Protein AF-V7F7K7-F1 (afdb_monomer_lite)

pLDDT: mean 92.65, std 8.12, range [53.41, 97.75]

Secondary structure (DSSP, 8-state):
-HHHHHHHHHHHHHHS-HHHHHHHHHH-EEGGGTTEEHHHHHHTT-HHHHHHHHHHHHHHHH-

Radius of gyration: 10.73 Å; chains: 1; bounding box: 25×25×21 Å

Sequence (63 aa):
MREMVKVISAATELTGDVNKAIFWYRNEPIADYGHRTAAELVADGQVEAVLAFIRDLENGARG

Structure (mmCIF, N/CA/C/O backbone):
data_AF-V7F7K7-F1
#
_entry.id   AF-V7F7K7-F1
#
loop_
_atom_site.group_PDB
_atom_site.id
_atom_site.type_symbol
_atom_site.label_atom_id
_atom_site.label_alt_id
_atom_site.label_comp_id
_atom_site.label_asym_id
_atom_site.label_entity_id
_atom_site.label_seq_id
_atom_site.pdbx_PDB_ins_code
_atom_site.Cartn_x
_atom_site.Cartn_y
_atom_site.Cartn_z
_atom_site.occupancy
_atom_site.B_iso_or_equiv
_atom_site.auth_seq_id
_atom_site.auth_comp_id
_atom_site.auth_asym_id
_atom_site.auth_atom_id
_atom_site.pdbx_PDB_model_num
ATOM 1 N N . MET A 1 1 ? -3.867 7.473 11.422 1.00 68.50 1 MET A N 1
ATOM 2 C CA . MET A 1 1 ? -2.613 8.002 10.828 1.00 68.50 1 MET A CA 1
ATOM 3 C C . MET A 1 1 ? -1.467 6.993 10.801 1.00 68.50 1 MET 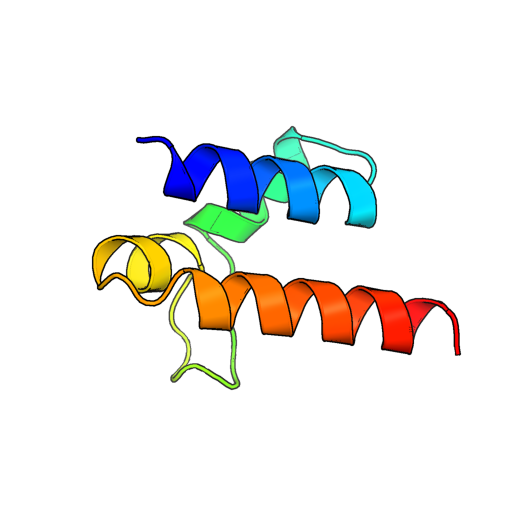A C 1
ATOM 5 O O . MET A 1 1 ? -0.793 6.937 9.784 1.00 68.50 1 MET A O 1
ATOM 9 N N . ARG A 1 2 ? -1.242 6.185 11.850 1.00 90.50 2 ARG A N 1
ATOM 10 C CA . ARG A 1 2 ? -0.112 5.234 11.898 1.00 90.50 2 ARG A CA 1
ATOM 11 C C . ARG A 1 2 ? -0.097 4.208 10.751 1.00 90.50 2 ARG A C 1
ATOM 13 O O . ARG A 1 2 ? 0.970 3.909 10.236 1.00 90.50 2 ARG A O 1
ATOM 20 N N . GLU A 1 3 ? -1.263 3.725 10.330 1.00 95.19 3 GLU A N 1
ATOM 21 C CA . GLU A 1 3 ? -1.373 2.666 9.312 1.00 95.19 3 GLU A CA 1
ATOM 22 C C . GLU A 1 3 ? -0.914 3.105 7.916 1.00 95.19 3 GLU A C 1
ATOM 24 O O . GLU A 1 3 ? -0.129 2.408 7.285 1.00 95.19 3 GLU A O 1
ATOM 29 N N . MET A 1 4 ? -1.295 4.307 7.478 1.00 95.06 4 MET A N 1
ATOM 30 C CA . MET A 1 4 ? -0.804 4.881 6.219 1.00 95.06 4 MET A CA 1
ATOM 31 C C . MET A 1 4 ? 0.725 4.981 6.208 1.00 95.06 4 MET A C 1
ATOM 33 O O . MET A 1 4 ? 1.358 4.591 5.235 1.00 95.06 4 MET A O 1
ATOM 37 N N . VAL A 1 5 ? 1.323 5.483 7.296 1.00 96.00 5 VAL A N 1
ATOM 38 C CA . VAL A 1 5 ? 2.784 5.637 7.386 1.00 96.00 5 VAL A CA 1
ATOM 39 C C . VAL A 1 5 ? 3.475 4.282 7.258 1.00 96.00 5 VAL A C 1
ATOM 41 O O . VAL A 1 5 ? 4.429 4.175 6.499 1.00 96.00 5 VAL A O 1
ATOM 44 N N . LYS A 1 6 ? 2.962 3.238 7.922 1.00 96.06 6 LYS A N 1
ATOM 45 C CA . LYS A 1 6 ? 3.506 1.877 7.794 1.00 96.06 6 LYS A CA 1
ATOM 46 C C . LYS A 1 6 ? 3.489 1.382 6.344 1.00 96.06 6 LYS A C 1
ATOM 48 O O . LYS A 1 6 ? 4.494 0.855 5.881 1.00 96.06 6 LYS A O 1
ATOM 53 N N . VAL A 1 7 ? 2.375 1.566 5.632 1.00 96.81 7 VAL A N 1
ATOM 54 C CA . VAL A 1 7 ? 2.238 1.124 4.233 1.00 96.81 7 VAL A CA 1
ATOM 55 C C . VAL A 1 7 ? 3.185 1.890 3.312 1.00 96.81 7 VAL A C 1
ATOM 57 O O . VAL A 1 7 ? 3.862 1.278 2.492 1.00 96.81 7 VAL A O 1
ATOM 60 N N . ILE A 1 8 ? 3.284 3.213 3.473 1.00 96.81 8 ILE A N 1
ATOM 61 C CA . ILE A 1 8 ? 4.212 4.032 2.682 1.00 96.81 8 ILE A CA 1
ATOM 62 C C . ILE A 1 8 ? 5.663 3.641 2.959 1.00 96.81 8 ILE A C 1
ATOM 64 O O . ILE A 1 8 ? 6.441 3.542 2.014 1.00 96.81 8 ILE A O 1
ATOM 68 N N . SER A 1 9 ?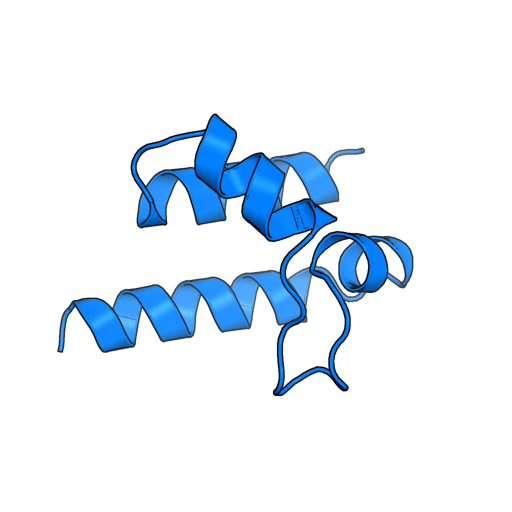 6.035 3.387 4.217 1.00 96.69 9 SER A N 1
ATOM 69 C CA . SER A 1 9 ? 7.380 2.917 4.563 1.00 96.69 9 SER A CA 1
ATOM 70 C C . SER A 1 9 ? 7.703 1.585 3.885 1.00 96.69 9 SER A C 1
ATOM 72 O O . SER A 1 9 ? 8.713 1.509 3.195 1.00 96.69 9 SER A O 1
ATOM 74 N N . ALA A 1 10 ? 6.817 0.589 3.976 1.00 96.12 10 ALA A N 1
ATOM 75 C CA . ALA A 1 10 ? 7.018 -0.711 3.331 1.00 96.12 10 ALA A CA 1
ATOM 76 C C . ALA A 1 10 ? 7.117 -0.594 1.795 1.00 96.12 10 ALA A C 1
ATOM 78 O O . ALA A 1 10 ? 8.001 -1.169 1.167 1.00 96.12 10 ALA A O 1
ATOM 79 N N . ALA A 1 11 ? 6.255 0.212 1.170 1.00 95.94 11 ALA A N 1
ATOM 80 C CA . ALA A 1 11 ? 6.323 0.453 -0.271 1.00 95.94 11 ALA A CA 1
ATOM 81 C C . ALA A 1 11 ? 7.583 1.241 -0.682 1.00 95.94 11 ALA A C 1
ATOM 83 O O . ALA A 1 11 ? 8.109 1.053 -1.780 1.00 95.94 11 ALA A O 1
ATOM 84 N N . THR A 1 12 ? 8.098 2.114 0.188 1.00 96.81 12 THR A N 1
ATOM 85 C CA . THR A 1 12 ? 9.356 2.841 -0.047 1.00 96.81 12 THR A CA 1
ATOM 86 C C . THR A 1 12 ? 10.553 1.898 0.020 1.00 96.81 12 THR A C 1
ATOM 88 O O . THR A 1 12 ? 11.454 2.024 -0.802 1.00 96.81 12 THR A O 1
ATOM 91 N N . GLU A 1 13 ? 10.555 0.927 0.937 1.00 94.38 13 GLU A N 1
ATOM 92 C CA . GLU A 1 13 ? 11.592 -0.113 1.007 1.00 94.38 13 GLU A CA 1
ATOM 93 C C . GLU A 1 13 ? 11.646 -0.950 -0.279 1.00 94.38 13 GLU A C 1
ATOM 95 O O . GLU A 1 13 ? 12.734 -1.261 -0.760 1.00 94.38 13 GLU A O 1
ATOM 100 N N . LEU A 1 14 ? 10.488 -1.236 -0.885 1.00 91.31 14 LEU A N 1
ATOM 101 C CA . LEU A 1 14 ? 10.402 -1.965 -2.153 1.00 91.31 14 LEU A CA 1
ATOM 102 C C . LEU A 1 14 ? 10.822 -1.118 -3.368 1.00 91.31 14 LEU A C 1
ATOM 104 O O . LEU A 1 14 ? 11.521 -1.598 -4.257 1.00 91.31 14 LEU A O 1
ATOM 108 N N . THR A 1 15 ? 10.368 0.134 -3.441 1.00 90.88 15 THR A N 1
ATOM 109 C CA . THR A 1 15 ? 10.544 0.990 -4.633 1.00 90.88 15 THR A CA 1
ATOM 110 C C . THR A 1 15 ? 11.819 1.835 -4.611 1.00 90.88 15 THR A C 1
ATOM 112 O O . THR A 1 15 ? 12.222 2.354 -5.653 1.00 90.88 15 THR A O 1
ATOM 115 N N . GLY A 1 16 ? 12.430 2.021 -3.437 1.00 94.50 16 GLY A N 1
ATOM 116 C CA . GLY A 1 16 ? 13.557 2.926 -3.207 1.00 94.50 16 GLY A CA 1
ATOM 117 C C . GLY A 1 16 ? 13.214 4.418 -3.323 1.00 94.50 16 GLY A C 1
ATOM 118 O O . GLY A 1 16 ? 14.114 5.251 -3.248 1.00 94.50 16 GLY A O 1
ATOM 119 N N . ASP A 1 17 ? 11.939 4.776 -3.520 1.00 96.50 17 ASP A N 1
ATOM 120 C CA . ASP A 1 17 ? 11.503 6.150 -3.781 1.00 96.50 17 ASP A CA 1
ATOM 121 C C . ASP A 1 17 ? 10.154 6.439 -3.109 1.00 96.50 17 ASP A C 1
ATOM 123 O O . ASP A 1 17 ? 9.103 5.914 -3.486 1.00 96.50 17 ASP A O 1
ATOM 127 N N . VAL A 1 18 ? 10.176 7.341 -2.127 1.00 96.12 18 VAL A N 1
ATOM 128 C CA . VAL A 1 18 ? 8.987 7.729 -1.359 1.00 96.12 18 VAL A CA 1
ATOM 129 C C . VAL A 1 18 ? 7.902 8.377 -2.224 1.00 96.12 18 VAL A C 1
ATOM 131 O O . VAL A 1 18 ? 6.715 8.188 -1.959 1.00 96.12 18 VAL A O 1
ATOM 134 N N . ASN A 1 19 ? 8.263 9.111 -3.281 1.00 96.88 19 ASN A N 1
ATOM 135 C CA . ASN A 1 19 ? 7.276 9.731 -4.165 1.00 96.88 19 ASN A CA 1
ATOM 136 C C . ASN A 1 19 ? 6.547 8.669 -4.986 1.00 96.88 19 ASN A C 1
ATOM 138 O O . ASN A 1 19 ? 5.329 8.756 -5.146 1.00 96.88 19 ASN A O 1
ATOM 142 N N . LYS A 1 20 ? 7.267 7.639 -5.451 1.00 96.62 20 LYS A N 1
ATOM 143 C CA . LYS A 1 20 ? 6.650 6.488 -6.125 1.00 96.62 20 LYS A CA 1
ATOM 144 C C . LYS A 1 20 ? 5.746 5.709 -5.177 1.00 96.62 20 LYS A C 1
ATOM 146 O O . LYS A 1 20 ? 4.619 5.402 -5.551 1.00 96.62 20 LYS A O 1
ATOM 151 N N . ALA A 1 21 ? 6.187 5.468 -3.942 1.00 97.25 21 ALA A N 1
ATOM 152 C CA . ALA A 1 21 ? 5.374 4.803 -2.924 1.00 97.25 21 ALA A CA 1
ATOM 153 C C . ALA A 1 21 ? 4.068 5.565 -2.631 1.00 97.25 21 ALA A C 1
ATOM 155 O O . ALA A 1 21 ? 2.994 4.966 -2.577 1.00 97.25 21 ALA A O 1
ATOM 156 N N . ILE A 1 22 ? 4.135 6.895 -2.496 1.00 97.25 22 ILE A N 1
ATOM 157 C CA . ILE A 1 22 ? 2.952 7.746 -2.302 1.00 97.25 22 ILE A CA 1
ATOM 158 C C . ILE A 1 22 ? 2.048 7.734 -3.538 1.00 97.25 22 ILE A C 1
ATOM 160 O O . ILE A 1 22 ? 0.824 7.676 -3.395 1.00 97.25 22 ILE A O 1
ATOM 164 N N . PHE A 1 23 ? 2.625 7.798 -4.742 1.00 97.44 23 PHE A N 1
ATOM 165 C CA . PHE A 1 23 ? 1.855 7.764 -5.981 1.00 97.44 23 PHE A CA 1
ATOM 166 C C . PHE A 1 23 ? 1.087 6.449 -6.114 1.00 97.44 23 PHE A C 1
ATOM 168 O O . PHE A 1 23 ? -0.131 6.488 -6.284 1.00 97.44 23 PHE A O 1
ATOM 175 N N . TRP A 1 24 ? 1.772 5.317 -5.947 1.00 96.81 24 TRP A N 1
ATOM 176 C CA . TRP A 1 24 ? 1.161 3.991 -5.938 1.00 96.81 24 TRP A CA 1
ATOM 177 C C . TRP A 1 24 ? 0.044 3.908 -4.896 1.00 96.81 24 TRP A C 1
ATOM 179 O O . TRP A 1 24 ? -1.096 3.598 -5.233 1.00 96.81 24 TRP A O 1
ATOM 189 N N . TYR A 1 25 ? 0.329 4.304 -3.650 1.00 97.12 25 TYR A N 1
ATOM 190 C CA . TYR A 1 25 ? -0.622 4.195 -2.544 1.00 97.12 25 TYR A CA 1
ATOM 191 C C . TYR A 1 25 ? -1.962 4.887 -2.825 1.00 97.12 25 TYR A C 1
ATOM 193 O O . TYR A 1 25 ? -3.012 4.400 -2.405 1.00 97.12 25 TYR A O 1
ATOM 201 N N . ARG A 1 26 ? -1.929 6.032 -3.520 1.00 97.00 26 ARG A N 1
ATOM 202 C CA . ARG A 1 26 ? -3.117 6.856 -3.782 1.00 97.00 26 ARG A CA 1
ATOM 203 C C . ARG A 1 26 ? -3.776 6.601 -5.131 1.00 97.00 26 ARG A C 1
ATOM 205 O O . ARG A 1 26 ? -4.954 6.915 -5.253 1.00 97.00 26 ARG A O 1
ATOM 212 N N . ASN A 1 27 ? -3.033 6.131 -6.131 1.00 96.69 27 ASN A N 1
ATOM 213 C CA . ASN A 1 27 ? -3.493 6.160 -7.521 1.00 96.69 27 ASN A CA 1
ATOM 214 C C . ASN A 1 27 ? -3.485 4.795 -8.203 1.00 96.69 27 ASN A C 1
ATOM 216 O O . ASN A 1 27 ? -4.191 4.638 -9.195 1.00 96.69 27 ASN A O 1
ATOM 220 N N . GLU A 1 28 ? -2.709 3.824 -7.717 1.00 95.31 28 GLU A N 1
ATOM 221 C CA . GLU A 1 28 ? -2.625 2.52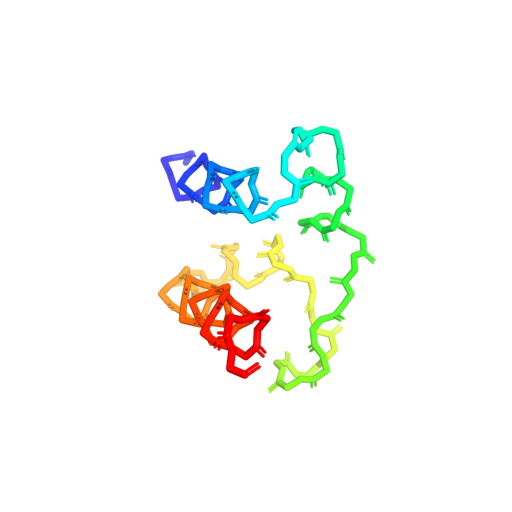5 -8.377 1.00 95.31 28 GLU A CA 1
ATOM 222 C C . GLU A 1 28 ? -3.602 1.518 -7.756 1.00 95.31 28 GLU A C 1
ATOM 224 O O . GLU A 1 28 ? -3.498 1.198 -6.566 1.00 95.31 28 GLU A O 1
ATOM 229 N N . PRO A 1 29 ? -4.577 1.023 -8.541 1.00 94.38 29 PRO A N 1
ATOM 230 C CA . PRO A 1 29 ? -5.506 0.008 -8.080 1.00 94.38 29 PRO A CA 1
ATOM 231 C C . PRO A 1 29 ? -4.817 -1.356 -8.007 1.00 94.38 29 PRO A C 1
ATOM 233 O O . PRO A 1 29 ? -4.104 -1.764 -8.923 1.00 94.38 29 PRO A O 1
ATOM 236 N N . ILE A 1 30 ? -5.088 -2.099 -6.938 1.00 93.88 30 ILE A N 1
ATOM 237 C CA . ILE A 1 30 ? -4.591 -3.459 -6.765 1.00 93.88 30 ILE A CA 1
ATOM 238 C C . ILE A 1 30 ? -5.652 -4.427 -7.298 1.00 93.88 30 ILE A C 1
ATOM 240 O O . ILE A 1 30 ? -6.752 -4.527 -6.746 1.00 93.88 30 ILE A O 1
ATOM 244 N N . ALA A 1 31 ? -5.331 -5.124 -8.392 1.00 89.25 31 ALA A N 1
ATOM 245 C CA . ALA A 1 31 ? -6.273 -5.983 -9.117 1.00 89.25 31 ALA A CA 1
ATOM 246 C C . ALA A 1 31 ? -6.914 -7.051 -8.210 1.00 89.25 31 ALA A C 1
ATOM 248 O O . ALA A 1 31 ? -8.139 -7.200 -8.208 1.00 89.25 31 ALA A O 1
ATOM 249 N N . ASP A 1 32 ? -6.104 -7.696 -7.368 1.00 87.62 32 ASP A N 1
ATOM 250 C CA . ASP A 1 32 ? -6.530 -8.769 -6.459 1.00 87.62 32 ASP A CA 1
ATOM 251 C C . ASP A 1 32 ? -7.447 -8.288 -5.322 1.00 87.62 32 ASP A C 1
ATOM 253 O O . ASP A 1 32 ? -8.136 -9.087 -4.690 1.00 87.62 32 ASP A O 1
ATOM 257 N N . TYR A 1 33 ? -7.523 -6.973 -5.095 1.00 90.38 33 TYR A N 1
ATOM 258 C CA . TYR A 1 33 ? -8.367 -6.356 -4.069 1.00 90.38 33 TYR A CA 1
ATOM 259 C C . TYR A 1 33 ? -9.556 -5.604 -4.665 1.00 90.38 33 TYR A C 1
ATOM 261 O O . TYR A 1 33 ? -9.965 -4.554 -4.168 1.00 90.38 33 TYR A O 1
ATOM 269 N N . GLY A 1 34 ? -10.118 -6.132 -5.754 1.00 90.62 34 GLY A N 1
ATOM 270 C CA . GLY A 1 34 ? -11.290 -5.542 -6.399 1.00 90.62 34 GLY A CA 1
ATOM 271 C C . GLY A 1 34 ? -10.987 -4.202 -7.066 1.00 90.62 34 GLY A C 1
ATOM 272 O O . GLY A 1 34 ? -11.853 -3.335 -7.094 1.00 90.62 34 GLY A O 1
ATOM 273 N N . HIS A 1 35 ? -9.763 -4.033 -7.583 1.00 93.25 35 HIS A N 1
ATOM 274 C CA . HIS A 1 35 ? -9.292 -2.795 -8.220 1.00 93.25 35 HIS A CA 1
ATOM 275 C C . HIS A 1 35 ? -9.337 -1.568 -7.297 1.00 93.25 35 HIS A C 1
ATOM 277 O O . HIS A 1 35 ? -9.510 -0.439 -7.752 1.00 93.25 35 HIS A O 1
ATOM 283 N N . ARG A 1 36 ? -9.156 -1.787 -5.993 1.00 96.00 36 ARG A N 1
ATOM 284 C CA . ARG A 1 36 ? -9.059 -0.723 -4.993 1.00 96.00 36 ARG A CA 1
ATOM 285 C C . ARG A 1 36 ? -7.616 -0.294 -4.789 1.00 96.00 36 ARG A C 1
ATOM 287 O O . ARG A 1 36 ? -6.701 -1.113 -4.834 1.00 96.00 36 ARG A O 1
ATOM 294 N N . THR A 1 37 ? -7.417 0.983 -4.515 1.00 97.75 37 THR A N 1
ATOM 295 C CA . THR A 1 37 ? -6.120 1.541 -4.124 1.00 97.75 37 THR A CA 1
ATOM 296 C C . THR A 1 37 ? -5.746 1.126 -2.701 1.00 97.75 37 THR A C 1
ATOM 298 O O . THR A 1 37 ? -6.604 0.847 -1.857 1.00 97.75 37 THR A O 1
ATOM 301 N N . ALA A 1 38 ? -4.449 1.156 -2.389 1.00 96.69 38 ALA A N 1
ATOM 302 C CA . ALA A 1 38 ? -3.979 0.929 -1.024 1.00 96.69 38 ALA A CA 1
ATOM 303 C C . ALA A 1 38 ? -4.581 1.939 -0.028 1.00 96.69 38 ALA A C 1
ATOM 305 O O . ALA A 1 38 ? -4.886 1.573 1.107 1.00 96.69 38 ALA A O 1
ATOM 306 N N . ALA A 1 39 ? -4.807 3.188 -0.450 1.00 97.25 39 ALA A N 1
ATOM 307 C CA . ALA A 1 39 ? -5.462 4.206 0.364 1.00 97.25 39 ALA A CA 1
ATOM 308 C C . ALA A 1 39 ? -6.893 3.823 0.761 1.00 97.25 39 ALA A C 1
ATOM 310 O O . ALA A 1 39 ? -7.263 3.981 1.925 1.00 97.25 39 ALA A O 1
ATOM 311 N N . GLU A 1 40 ? -7.682 3.297 -0.177 1.00 97.56 40 GLU A N 1
ATOM 312 C CA . GLU A 1 40 ? -9.046 2.835 0.094 1.00 97.56 40 GLU A CA 1
ATOM 313 C C . GLU A 1 40 ? -9.048 1.627 1.030 1.00 97.56 40 GLU A C 1
ATOM 315 O O . GLU A 1 40 ? -9.841 1.577 1.966 1.00 97.56 40 GLU A O 1
ATOM 320 N N . LEU A 1 41 ? -8.136 0.677 0.823 1.00 96.75 41 LEU A N 1
ATOM 321 C CA . LEU A 1 41 ? -8.016 -0.506 1.678 1.00 96.75 41 LEU A CA 1
ATOM 322 C C . LEU A 1 41 ? -7.612 -0.133 3.110 1.00 96.75 41 LEU A C 1
ATOM 324 O O . LEU A 1 41 ? -8.178 -0.651 4.072 1.00 96.75 41 LEU A O 1
ATOM 328 N N . VAL A 1 42 ? -6.676 0.805 3.280 1.00 96.38 42 VAL A N 1
ATOM 329 C CA . VAL A 1 42 ? -6.296 1.315 4.606 1.00 96.38 42 VAL A CA 1
ATOM 330 C C . VAL A 1 42 ? -7.447 2.073 5.269 1.00 96.38 42 VAL A C 1
ATOM 332 O O . VAL A 1 42 ? -7.627 1.942 6.481 1.00 96.38 42 VAL A O 1
ATOM 335 N N . ALA A 1 43 ? -8.234 2.840 4.508 1.00 95.88 43 ALA A N 1
ATOM 336 C CA . ALA A 1 43 ? -9.409 3.538 5.031 1.00 95.88 43 ALA A CA 1
ATOM 337 C C . ALA A 1 43 ? -10.479 2.565 5.562 1.00 95.88 43 ALA A C 1
ATOM 339 O O . ALA A 1 43 ? -11.082 2.841 6.597 1.00 95.88 43 ALA A O 1
ATOM 340 N N . ASP A 1 44 ? -10.627 1.399 4.929 1.00 95.88 44 ASP A N 1
ATOM 341 C CA . ASP A 1 44 ? -11.515 0.315 5.374 1.00 95.88 44 ASP A CA 1
ATOM 342 C C . ASP A 1 44 ? -10.9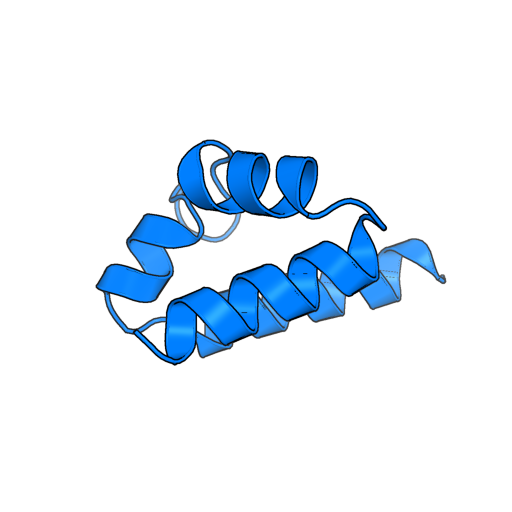21 -0.563 6.492 1.00 95.88 44 ASP A C 1
ATOM 344 O O . ASP A 1 44 ? -11.519 -1.561 6.895 1.00 95.88 44 ASP A O 1
ATOM 348 N N . GLY A 1 45 ? -9.735 -0.227 7.008 1.00 95.88 45 GLY A N 1
ATOM 349 C CA . GLY A 1 45 ? -9.068 -1.001 8.057 1.00 95.88 45 GLY A CA 1
ATOM 350 C C . GLY A 1 45 ? -8.392 -2.284 7.561 1.00 95.88 45 GLY A C 1
ATOM 351 O O . GLY A 1 45 ? -7.919 -3.078 8.371 1.00 95.88 45 GLY A O 1
ATOM 352 N N . GLN A 1 46 ? -8.272 -2.480 6.247 1.00 96.31 46 GLN A N 1
ATOM 353 C CA . GLN A 1 46 ? -7.648 -3.652 5.623 1.00 96.31 46 GLN A CA 1
ATOM 354 C C . GLN A 1 46 ? -6.126 -3.489 5.445 1.00 96.31 46 GLN A C 1
ATOM 356 O O . GLN A 1 46 ? -5.550 -3.933 4.454 1.00 96.31 46 GLN A O 1
ATOM 361 N N . VAL A 1 47 ? -5.445 -2.856 6.406 1.00 96.19 47 VAL A N 1
ATOM 362 C CA . VAL A 1 47 ? -4.001 -2.559 6.318 1.00 96.19 47 VAL A CA 1
ATOM 363 C C . VAL A 1 47 ? -3.142 -3.818 6.170 1.00 96.19 47 VAL A C 1
ATOM 365 O O . VAL A 1 47 ? -2.216 -3.842 5.363 1.00 96.19 47 VAL A O 1
ATOM 368 N N . GLU A 1 48 ? -3.477 -4.886 6.893 1.00 96.00 48 GLU A N 1
ATOM 369 C CA . GLU A 1 48 ? -2.713 -6.139 6.870 1.00 96.00 48 GLU A CA 1
ATOM 370 C C . GLU A 1 48 ? -2.732 -6.806 5.493 1.00 96.00 48 GLU A C 1
ATOM 372 O O . GLU A 1 48 ? -1.743 -7.413 5.086 1.00 96.00 48 GLU A O 1
ATOM 377 N N . ALA A 1 49 ? -3.829 -6.637 4.749 1.00 95.38 49 ALA A N 1
ATOM 378 C CA . ALA A 1 49 ? -3.952 -7.136 3.389 1.00 95.38 49 ALA A CA 1
ATOM 379 C C . ALA A 1 49 ? -2.998 -6.398 2.437 1.00 95.38 49 ALA A C 1
ATOM 381 O O . ALA A 1 49 ? -2.271 -7.027 1.674 1.00 95.38 49 ALA A O 1
ATOM 382 N N . VAL A 1 50 ? -2.917 -5.070 2.555 1.00 96.12 50 VAL A N 1
ATOM 383 C CA . VAL A 1 50 ? -1.977 -4.257 1.769 1.00 96.12 50 VAL A CA 1
ATOM 384 C C . VAL A 1 50 ? -0.524 -4.609 2.100 1.00 96.12 50 VAL A C 1
ATOM 386 O O . VAL A 1 50 ? 0.306 -4.729 1.203 1.00 96.12 50 VAL A O 1
ATOM 389 N N . LEU A 1 51 ? -0.201 -4.811 3.380 1.00 95.56 51 LEU A N 1
ATOM 390 C CA . LEU A 1 51 ? 1.149 -5.211 3.786 1.00 95.56 51 LEU A CA 1
ATOM 391 C C . LEU A 1 51 ? 1.509 -6.621 3.296 1.00 95.56 51 LEU A C 1
ATOM 393 O O . LEU A 1 51 ? 2.664 -6.859 2.956 1.00 95.56 51 LEU A O 1
ATOM 397 N N . ALA A 1 52 ? 0.548 -7.550 3.258 1.00 94.94 52 ALA A N 1
ATOM 398 C CA . ALA A 1 52 ? 0.754 -8.876 2.677 1.00 94.94 52 ALA A CA 1
ATOM 399 C C . ALA A 1 52 ? 1.072 -8.786 1.183 1.00 94.94 52 ALA A C 1
ATOM 401 O O . ALA A 1 52 ? 2.086 -9.326 0.756 1.00 94.94 52 ALA A O 1
ATOM 402 N N . PHE A 1 53 ? 0.297 -7.999 0.436 1.00 94.56 53 PHE A N 1
ATOM 403 C CA . PHE A 1 53 ? 0.546 -7.750 -0.981 1.00 94.56 53 PHE A CA 1
ATOM 404 C C . PHE A 1 53 ? 1.957 -7.204 -1.254 1.00 94.56 53 PHE A C 1
ATOM 406 O O . PHE A 1 53 ? 2.654 -7.697 -2.137 1.00 94.56 53 PHE A O 1
ATOM 413 N N . ILE A 1 54 ? 2.422 -6.224 -0.468 1.00 94.12 54 ILE A N 1
ATOM 414 C CA . ILE A 1 54 ? 3.780 -5.670 -0.618 1.00 94.12 54 ILE A CA 1
ATOM 415 C C . ILE A 1 54 ? 4.853 -6.739 -0.355 1.00 94.12 54 ILE A C 1
ATOM 417 O O . ILE A 1 54 ? 5.834 -6.808 -1.094 1.00 94.12 54 ILE A O 1
ATOM 421 N N . ARG A 1 55 ? 4.672 -7.591 0.664 1.00 92.62 55 ARG A N 1
ATOM 422 C CA . ARG A 1 55 ? 5.607 -8.697 0.948 1.00 92.62 55 ARG A CA 1
ATOM 423 C C . ARG A 1 55 ? 5.637 -9.726 -0.179 1.00 92.62 55 ARG A C 1
ATOM 425 O O . ARG A 1 55 ? 6.707 -10.224 -0.515 1.00 92.62 55 ARG A O 1
ATOM 432 N N . ASP A 1 56 ? 4.487 -10.034 -0.767 1.00 92.12 56 ASP A N 1
ATOM 433 C CA . ASP A 1 56 ? 4.404 -10.973 -1.887 1.00 92.12 56 ASP A CA 1
ATOM 434 C C . ASP A 1 56 ? 5.113 -10.415 -3.129 1.00 92.12 56 ASP A C 1
ATOM 436 O O . ASP A 1 56 ? 5.862 -11.143 -3.784 1.00 92.12 56 ASP A O 1
ATOM 440 N N . LEU A 1 57 ? 4.981 -9.110 -3.397 1.00 89.50 57 LEU A N 1
ATOM 441 C CA . LEU A 1 57 ? 5.758 -8.425 -4.435 1.00 89.50 57 LEU A CA 1
ATOM 442 C C . LEU A 1 57 ? 7.268 -8.470 -4.163 1.00 89.50 57 LEU A C 1
ATOM 444 O O . LEU A 1 57 ? 8.042 -8.733 -5.081 1.00 89.50 57 LEU A O 1
ATOM 448 N N . GLU A 1 58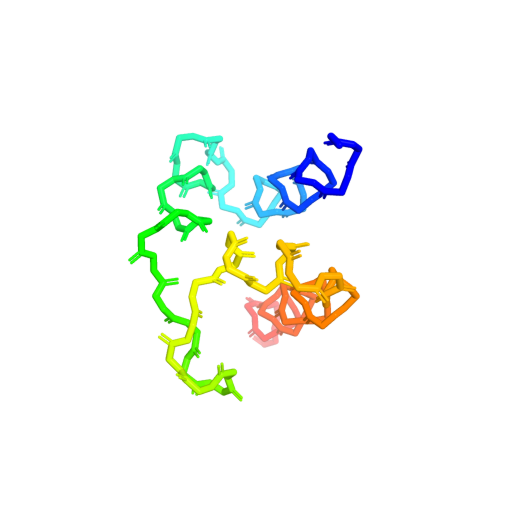 ? 7.698 -8.233 -2.921 1.00 87.94 58 GLU A N 1
ATOM 449 C CA . GLU A 1 58 ? 9.115 -8.298 -2.539 1.00 87.94 58 GLU A CA 1
ATOM 450 C C . GLU A 1 58 ? 9.693 -9.708 -2.739 1.00 87.94 58 GLU A C 1
ATOM 452 O O . GLU A 1 58 ? 10.791 -9.859 -3.278 1.00 87.94 58 GLU A O 1
ATOM 457 N N . ASN A 1 59 ? 8.946 -10.744 -2.351 1.00 86.81 59 ASN A N 1
ATOM 458 C CA . ASN A 1 59 ? 9.351 -12.138 -2.531 1.00 86.81 59 ASN A CA 1
ATOM 459 C C . ASN A 1 59 ? 9.386 -12.538 -4.013 1.00 86.81 59 ASN A C 1
ATOM 461 O O . ASN A 1 59 ? 10.325 -13.208 -4.435 1.00 86.81 59 ASN A O 1
ATOM 465 N N . GLY A 1 60 ? 8.405 -12.100 -4.8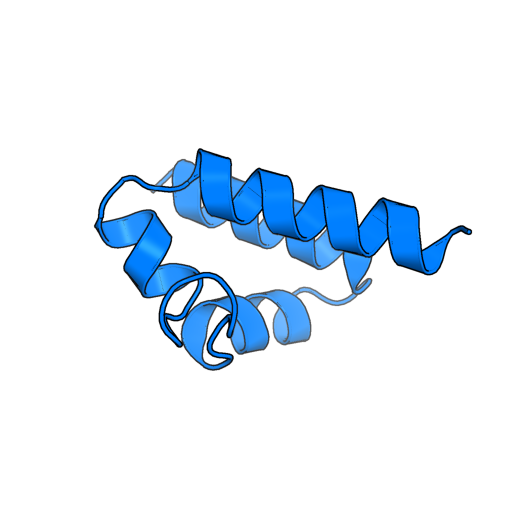09 1.00 80.81 60 GLY A N 1
ATOM 466 C CA . GLY A 1 60 ? 8.367 -12.347 -6.252 1.00 80.81 60 GLY A CA 1
ATOM 467 C C . GLY A 1 60 ? 9.471 -11.617 -7.024 1.00 80.81 60 GLY A C 1
ATOM 468 O O . GLY A 1 60 ? 9.995 -12.156 -7.991 1.00 80.81 60 GLY A O 1
ATOM 469 N N . ALA A 1 61 ? 9.872 -10.423 -6.581 1.00 69.62 61 ALA A N 1
ATOM 470 C CA . ALA A 1 61 ? 10.975 -9.669 -7.182 1.00 69.62 61 ALA A CA 1
ATOM 471 C C . ALA A 1 61 ? 12.366 -10.257 -6.874 1.00 69.62 61 ALA A C 1
ATOM 473 O O . ALA A 1 61 ? 13.332 -9.936 -7.565 1.00 69.62 61 ALA A O 1
ATOM 474 N N . ARG A 1 62 ? 12.484 -11.074 -5.819 1.00 66.94 62 ARG A N 1
ATOM 475 C CA . ARG A 1 62 ? 13.739 -11.711 -5.383 1.00 66.94 62 ARG A CA 1
ATOM 476 C C . ARG A 1 62 ? 13.904 -13.162 -5.852 1.00 66.94 62 ARG A C 1
ATOM 478 O O . ARG A 1 62 ? 14.972 -13.727 -5.613 1.00 66.94 62 ARG A O 1
ATOM 485 N N . GLY A 1 63 ? 12.859 -13.758 -6.427 1.00 53.41 63 GLY A N 1
ATOM 486 C CA . GLY A 1 63 ? 12.829 -15.144 -6.909 1.00 53.41 63 GLY A CA 1
ATOM 487 C C . GLY A 1 63 ? 13.360 -15.342 -8.321 1.00 53.41 63 GLY A C 1
ATOM 488 O O . GLY A 1 63 ? 13.618 -14.340 -9.024 1.00 53.41 63 GLY A O 1
#

Foldseek 3Di:
DVLLVVQLVLQCVVPVDSVVSVCQQPPAFDVVVVRHHVVVCVVVVNSVVSSVVSVVVVVVVVD